Protein AF-A0AA42I1J7-F1 (afdb_monomer_lite)

Structure (mmCIF, N/CA/C/O backbone):
data_AF-A0AA42I1J7-F1
#
_entry.id   AF-A0AA42I1J7-F1
#
loop_
_atom_site.group_PDB
_atom_site.id
_atom_site.type_symbol
_atom_site.label_atom_id
_atom_site.label_alt_id
_atom_site.label_comp_id
_atom_site.label_asym_id
_atom_site.label_entity_id
_atom_site.label_seq_id
_atom_site.pdbx_PDB_ins_code
_atom_site.Cartn_x
_atom_site.Cartn_y
_atom_site.Cartn_z
_atom_site.occupancy
_atom_site.B_iso_or_equiv
_atom_site.auth_seq_id
_atom_site.auth_comp_id
_atom_site.auth_asym_id
_atom_site.auth_atom_id
_atom_site.pdbx_PDB_model_num
ATOM 1 N N . MET A 1 1 ? -11.790 -13.414 -35.675 1.00 39.69 1 MET A N 1
ATOM 2 C CA . MET A 1 1 ? -11.204 -12.822 -34.451 1.00 39.69 1 MET A CA 1
ATOM 3 C C . MET A 1 1 ? -11.035 -13.927 -33.415 1.00 39.69 1 MET A C 1
ATOM 5 O O . MET A 1 1 ? -12.018 -14.375 -32.840 1.00 39.69 1 MET A O 1
ATOM 9 N N . SER A 1 2 ? -9.816 -14.452 -33.271 1.00 34.22 2 SER A N 1
ATOM 10 C CA . SER A 1 2 ? -9.521 -15.640 -32.457 1.00 34.22 2 SER A CA 1
ATOM 11 C C . SER A 1 2 ? -9.534 -15.329 -30.962 1.00 34.22 2 SER A C 1
ATOM 13 O O . SER A 1 2 ? -8.638 -14.663 -30.449 1.00 34.22 2 SER A O 1
ATOM 15 N N . ARG A 1 3 ? -10.526 -15.864 -30.245 1.00 39.84 3 ARG A N 1
ATOM 16 C CA . ARG A 1 3 ? -10.502 -15.994 -28.785 1.00 39.84 3 ARG A CA 1
ATOM 17 C C . ARG A 1 3 ? -9.490 -17.095 -28.451 1.00 39.84 3 ARG A C 1
ATOM 19 O O . ARG A 1 3 ? -9.772 -18.264 -28.698 1.00 39.84 3 ARG A O 1
ATOM 26 N N . ARG A 1 4 ? -8.306 -16.735 -27.939 1.00 39.56 4 ARG A N 1
ATOM 27 C CA . ARG A 1 4 ? -7.335 -17.710 -27.412 1.00 39.56 4 ARG A CA 1
ATOM 28 C C . ARG A 1 4 ? -7.980 -18.452 -26.238 1.00 39.56 4 ARG A C 1
ATOM 30 O O . ARG A 1 4 ? -8.075 -17.923 -25.136 1.00 39.56 4 ARG A O 1
ATOM 37 N N . GLN A 1 5 ? -8.470 -19.656 -26.510 1.00 46.56 5 GLN A N 1
ATOM 38 C CA . GLN A 1 5 ? -8.721 -20.669 -25.496 1.00 46.56 5 GLN A CA 1
ATOM 39 C C . GLN A 1 5 ? -7.359 -21.094 -24.937 1.00 46.56 5 GLN A C 1
ATOM 41 O O . GLN A 1 5 ? -6.465 -21.428 -25.711 1.00 46.56 5 GLN A O 1
ATOM 46 N N . HIS A 1 6 ? -7.194 -21.079 -23.617 1.00 36.31 6 HIS A N 1
ATOM 47 C CA . HIS A 1 6 ? -6.084 -21.765 -22.960 1.00 36.31 6 HIS A CA 1
ATOM 48 C C . HIS A 1 6 ? -6.633 -22.786 -21.964 1.00 36.31 6 HIS A C 1
ATOM 50 O O . HIS A 1 6 ? -7.717 -22.614 -21.409 1.00 36.31 6 HIS A O 1
ATOM 56 N N . ALA A 1 7 ? -5.896 -23.889 -21.879 1.00 38.44 7 ALA A N 1
ATOM 57 C CA . ALA A 1 7 ? -6.372 -25.239 -21.641 1.00 38.44 7 ALA A CA 1
ATOM 58 C C . ALA A 1 7 ? -6.896 -25.532 -20.225 1.00 38.44 7 ALA A C 1
ATOM 60 O O . ALA A 1 7 ? -6.685 -24.793 -19.269 1.00 38.44 7 ALA A O 1
ATOM 61 N N . HIS A 1 8 ? -7.596 -26.664 -20.173 1.00 37.47 8 HIS A N 1
ATOM 62 C CA . HIS A 1 8 ? -8.383 -27.227 -19.088 1.00 37.47 8 HIS A CA 1
ATOM 63 C C . HIS A 1 8 ? -7.734 -27.254 -17.698 1.00 37.47 8 HIS A C 1
ATOM 65 O O . HIS A 1 8 ? -6.575 -27.617 -17.513 1.00 37.47 8 HIS A O 1
ATOM 71 N N . ASN A 1 9 ? -8.615 -26.995 -16.729 1.00 49.81 9 ASN A N 1
ATOM 72 C CA . ASN A 1 9 ? -8.580 -27.392 -15.328 1.00 49.81 9 ASN A CA 1
ATOM 73 C C . ASN A 1 9 ? -7.892 -28.747 -15.092 1.00 49.81 9 ASN A C 1
ATOM 75 O O . ASN A 1 9 ? -8.428 -29.797 -15.453 1.00 49.81 9 ASN A O 1
ATOM 79 N N . GLY A 1 10 ? -6.769 -28.720 -14.376 1.00 37.28 10 GLY A N 1
ATOM 80 C CA . GLY A 1 10 ? -6.327 -29.870 -13.600 1.00 37.28 10 GLY A CA 1
ATOM 81 C C . GLY A 1 10 ? -7.348 -30.138 -12.496 1.00 37.28 10 GLY A C 1
ATOM 82 O O . GLY A 1 10 ? -7.533 -29.318 -11.597 1.00 37.28 10 GLY A O 1
ATOM 83 N N . MET A 1 11 ? -8.052 -31.262 -12.609 1.00 44.91 11 MET A N 1
ATOM 84 C CA . MET A 1 11 ? -8.879 -31.824 -11.548 1.00 44.91 11 MET A CA 1
ATOM 85 C C . MET A 1 11 ? -8.019 -32.109 -10.311 1.00 44.91 11 MET A C 1
ATOM 87 O O . MET A 1 11 ? -6.991 -32.771 -10.418 1.00 44.91 11 MET A O 1
ATOM 91 N N . ALA A 1 12 ? -8.482 -31.688 -9.135 1.00 42.62 12 ALA A N 1
ATOM 92 C CA . ALA A 1 12 ? -8.086 -32.286 -7.866 1.00 42.62 12 ALA A CA 1
ATOM 93 C C . ALA A 1 12 ? -9.360 -32.647 -7.093 1.00 42.62 12 ALA A C 1
ATOM 95 O O . ALA A 1 12 ? -10.242 -31.813 -6.888 1.00 42.62 12 ALA A O 1
ATOM 96 N N . ALA A 1 13 ? -9.461 -33.931 -6.761 1.00 45.47 13 ALA A N 1
ATOM 97 C CA . ALA A 1 13 ? -10.550 -34.570 -6.042 1.00 45.47 13 ALA A CA 1
ATOM 98 C C . ALA A 1 13 ? -10.790 -33.959 -4.646 1.00 45.47 13 ALA A C 1
ATOM 100 O O . ALA A 1 13 ? -9.892 -33.366 -4.055 1.00 45.47 13 ALA A O 1
ATOM 101 N N . GLY A 1 14 ? -12.022 -34.130 -4.147 1.00 52.84 14 GLY A N 1
ATOM 102 C CA . GLY A 1 14 ? -12.562 -33.707 -2.846 1.00 52.84 14 GLY A CA 1
ATOM 103 C C . GLY A 1 14 ? -11.571 -33.204 -1.787 1.00 52.84 14 GLY A C 1
ATOM 104 O O . GLY A 1 14 ? -10.977 -33.984 -1.053 1.00 52.84 14 GLY A O 1
ATOM 105 N N . GLY A 1 15 ? -11.479 -31.883 -1.656 1.00 43.34 15 GLY A N 1
ATOM 106 C CA . GLY A 1 15 ? -10.736 -31.173 -0.616 1.00 43.34 15 GLY A CA 1
ATOM 107 C C . GLY A 1 15 ? -10.852 -29.666 -0.840 1.00 43.34 15 GLY A C 1
ATOM 108 O O . GLY A 1 15 ? -11.129 -29.236 -1.962 1.00 43.34 15 GLY A O 1
ATOM 109 N N . ARG A 1 16 ? -10.695 -28.841 0.210 1.00 44.94 16 ARG A N 1
ATOM 110 C CA . ARG A 1 16 ? -10.667 -27.373 0.046 1.00 44.94 16 ARG A CA 1
ATOM 111 C C . ARG A 1 16 ? -9.627 -27.041 -1.033 1.00 44.94 16 ARG A C 1
ATOM 113 O O . ARG A 1 16 ? -8.499 -27.514 -0.906 1.00 44.94 16 ARG A O 1
ATOM 120 N N . PRO A 1 17 ? -9.981 -26.277 -2.080 1.00 48.84 17 PRO A N 1
ATOM 121 C CA . PRO A 1 17 ? -9.073 -26.027 -3.187 1.00 48.84 17 PRO A CA 1
ATOM 122 C C . PRO A 1 17 ? -7.774 -25.437 -2.647 1.00 48.84 17 PRO A C 1
ATOM 124 O O . PRO A 1 17 ? -7.794 -24.399 -1.979 1.00 48.84 17 PRO A O 1
ATOM 127 N N . ILE A 1 18 ? -6.652 -26.100 -2.933 1.00 55.75 18 ILE A N 1
ATOM 128 C CA . ILE A 1 18 ? -5.330 -25.531 -2.697 1.00 55.75 18 ILE A CA 1
ATOM 129 C C . ILE A 1 18 ? -5.223 -24.353 -3.662 1.00 55.75 18 ILE A C 1
ATOM 131 O O . ILE A 1 18 ? -4.968 -24.513 -4.856 1.00 55.75 18 ILE A O 1
ATOM 135 N N . ARG A 1 19 ? -5.497 -23.149 -3.153 1.00 46.19 19 ARG A N 1
ATOM 136 C CA . ARG A 1 19 ? -5.191 -21.908 -3.855 1.00 46.19 19 ARG A CA 1
ATOM 137 C C . ARG A 1 19 ? -3.679 -21.769 -3.859 1.00 46.19 19 ARG A C 1
ATOM 139 O O . ARG A 1 19 ? -3.120 -21.159 -2.959 1.00 46.19 19 ARG A O 1
ATOM 146 N N . ILE A 1 20 ? -3.033 -22.341 -4.869 1.00 45.16 20 ILE A N 1
ATOM 147 C CA . ILE A 1 20 ? -1.686 -21.931 -5.252 1.00 45.16 20 ILE A CA 1
ATOM 148 C C . ILE A 1 20 ? -1.833 -20.461 -5.663 1.00 45.16 20 ILE A C 1
ATOM 150 O O . ILE A 1 20 ? -2.567 -20.190 -6.625 1.00 45.16 20 ILE A O 1
ATOM 154 N N . PRO A 1 21 ? -1.250 -19.493 -4.934 1.00 45.69 21 PRO A N 1
ATOM 155 C CA . PRO A 1 21 ? -1.262 -18.119 -5.393 1.00 45.69 21 PRO A CA 1
ATOM 156 C C . PRO A 1 21 ? -0.581 -18.119 -6.763 1.00 45.69 21 PRO A C 1
ATOM 158 O O . PRO A 1 21 ? 0.576 -18.519 -6.881 1.00 45.69 21 PRO A O 1
ATOM 161 N N . ARG A 1 22 ? -1.296 -17.708 -7.822 1.00 49.38 22 ARG A N 1
ATOM 162 C CA . ARG A 1 22 ? -0.611 -17.184 -9.019 1.00 49.38 22 ARG A CA 1
ATOM 163 C C . ARG A 1 22 ? 0.377 -16.163 -8.484 1.00 49.38 22 ARG A C 1
ATOM 165 O O . ARG A 1 22 ? -0.065 -15.423 -7.625 1.00 49.38 22 ARG A O 1
ATOM 172 N N . SER A 1 23 ? 1.636 -16.137 -8.907 1.00 50.12 23 SER A N 1
ATOM 173 C CA . SER A 1 23 ? 2.620 -15.145 -8.444 1.00 50.12 23 SER A CA 1
ATOM 174 C C . SER A 1 23 ? 1.976 -13.753 -8.385 1.00 50.12 23 SER A C 1
ATOM 176 O O . SER A 1 23 ? 1.770 -13.119 -9.423 1.00 50.12 23 SER A O 1
ATOM 178 N N . VAL A 1 24 ? 1.535 -13.326 -7.197 1.00 57.53 24 VAL A N 1
ATOM 179 C CA . VAL A 1 24 ? 0.888 -12.028 -7.005 1.00 57.53 24 VAL A CA 1
ATOM 180 C C . VAL A 1 24 ? 1.950 -11.116 -6.424 1.00 57.53 24 VAL A C 1
ATOM 182 O O . VAL A 1 24 ? 1.779 -10.547 -5.354 1.00 57.53 24 VAL A O 1
ATOM 185 N N . ASP A 1 25 ? 3.057 -10.984 -7.148 1.00 73.62 25 ASP A N 1
ATOM 186 C CA . ASP A 1 25 ? 4.170 -10.103 -6.795 1.00 73.62 25 ASP A CA 1
ATOM 187 C C . ASP A 1 25 ? 3.786 -8.671 -7.191 1.00 73.62 25 ASP A C 1
ATOM 189 O O . ASP A 1 25 ? 4.387 -8.038 -8.054 1.00 73.62 25 ASP A O 1
ATOM 193 N 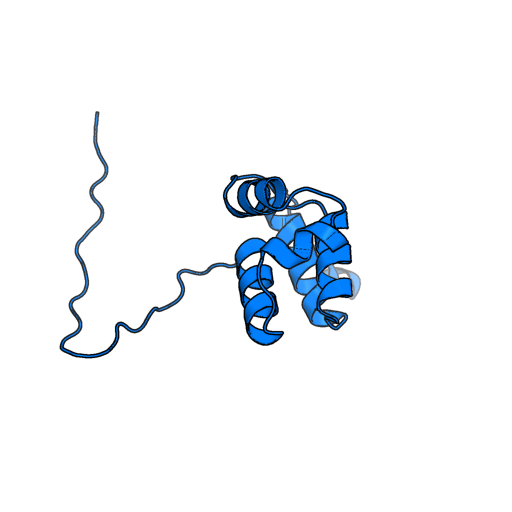N . SER A 1 26 ? 2.673 -8.203 -6.628 1.00 86.38 26 SER A N 1
ATOM 194 C CA . SER A 1 26 ? 2.134 -6.863 -6.823 1.00 86.38 26 SER A CA 1
ATOM 195 C C . SER A 1 26 ? 2.046 -6.184 -5.470 1.00 86.38 26 SER A C 1
ATOM 197 O O . SER A 1 26 ? 1.685 -6.820 -4.472 1.00 86.38 26 SER A O 1
ATOM 199 N N . VAL A 1 27 ? 2.269 -4.875 -5.443 1.00 91.69 27 VAL A N 1
ATOM 200 C CA . VAL A 1 27 ? 2.127 -4.054 -4.234 1.00 91.69 27 VAL A CA 1
ATOM 201 C C . VAL A 1 27 ? 0.756 -4.280 -3.603 1.00 91.69 27 VAL A C 1
ATOM 203 O O . VAL A 1 27 ? 0.625 -4.401 -2.391 1.00 91.69 27 VAL A O 1
ATOM 206 N N . ARG A 1 28 ? -0.289 -4.417 -4.426 1.00 92.56 28 ARG A N 1
ATOM 207 C CA . ARG A 1 28 ? -1.666 -4.655 -3.965 1.00 92.56 28 ARG A CA 1
ATOM 208 C C . ARG A 1 28 ? -1.826 -5.963 -3.216 1.00 92.56 28 ARG A C 1
ATOM 210 O O . ARG A 1 28 ? -2.593 -6.014 -2.260 1.00 92.56 28 ARG A O 1
ATOM 217 N N . ALA A 1 29 ? -1.194 -7.031 -3.682 1.00 90.06 29 ALA A N 1
ATOM 218 C CA . ALA A 1 29 ? -1.296 -8.317 -3.015 1.00 90.06 29 ALA A CA 1
ATOM 219 C C . ALA A 1 29 ? -0.514 -8.344 -1.711 1.00 90.06 29 ALA A C 1
ATOM 221 O O . ALA A 1 29 ? -1.061 -8.823 -0.721 1.00 90.06 29 ALA A O 1
ATOM 222 N N . HIS A 1 30 ? 0.683 -7.756 -1.685 1.00 92.00 30 HIS A N 1
ATOM 223 C CA . HIS A 1 30 ? 1.454 -7.625 -0.450 1.00 92.00 30 HIS A CA 1
ATOM 224 C C . HIS A 1 30 ? 0.711 -6.748 0.563 1.00 92.00 30 HIS A C 1
ATOM 226 O O . HIS A 1 30 ? 0.490 -7.174 1.691 1.00 92.00 30 HIS A O 1
ATOM 232 N N . LEU A 1 31 ? 0.174 -5.596 0.147 1.00 93.56 31 LEU A N 1
ATOM 233 C CA . LEU A 1 31 ? -0.663 -4.769 1.020 1.00 93.56 31 LEU A CA 1
ATOM 234 C C . LEU A 1 31 ? -1.901 -5.521 1.526 1.00 93.56 31 LEU A C 1
ATOM 236 O O . LEU A 1 31 ? -2.230 -5.419 2.702 1.00 93.56 31 LEU A O 1
ATOM 240 N N . LYS A 1 32 ? -2.589 -6.301 0.678 1.00 93.19 32 LYS A N 1
ATOM 241 C CA . LYS A 1 32 ? -3.726 -7.131 1.120 1.00 93.19 32 LYS A CA 1
ATOM 242 C C . LYS A 1 32 ? -3.305 -8.190 2.136 1.00 93.19 32 LYS A C 1
ATOM 244 O O . LYS A 1 32 ? -4.073 -8.437 3.060 1.00 93.19 32 LYS A O 1
ATOM 249 N N . ARG A 1 33 ? -2.132 -8.806 1.965 1.00 92.56 33 ARG A N 1
ATOM 250 C CA . ARG A 1 33 ? -1.574 -9.775 2.915 1.00 92.56 33 ARG A CA 1
ATOM 251 C C . ARG A 1 33 ? -1.333 -9.109 4.271 1.00 92.56 33 ARG A C 1
ATOM 253 O O . ARG A 1 33 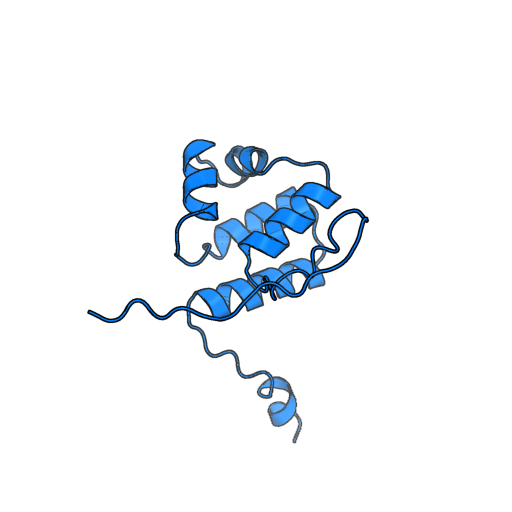? -1.948 -9.533 5.242 1.00 92.56 33 ARG A O 1
ATOM 260 N N . HIS A 1 34 ? -0.572 -8.017 4.303 1.00 92.88 34 HIS A N 1
ATOM 261 C CA . HIS A 1 34 ? -0.264 -7.303 5.546 1.00 92.88 34 HIS A CA 1
ATOM 262 C C . HIS A 1 34 ? -1.514 -6.744 6.238 1.00 92.88 34 HIS A C 1
ATOM 264 O O . HIS A 1 34 ? -1.641 -6.824 7.452 1.00 92.88 34 HIS A O 1
ATOM 270 N N . LEU A 1 35 ? -2.493 -6.239 5.476 1.00 93.56 35 LEU A N 1
ATOM 271 C CA . LEU A 1 35 ? -3.785 -5.831 6.038 1.00 93.56 35 LEU A CA 1
ATOM 272 C C . LEU A 1 35 ? -4.474 -6.989 6.774 1.00 93.56 35 LEU A C 1
ATOM 274 O O . LEU A 1 35 ? -4.997 -6.786 7.863 1.00 93.56 35 LEU A O 1
ATOM 278 N N . VAL A 1 36 ? -4.480 -8.192 6.192 1.00 93.06 36 VAL A N 1
ATOM 279 C CA . VAL A 1 36 ? -5.090 -9.375 6.817 1.00 93.06 36 VAL A CA 1
ATOM 280 C C . VAL A 1 36 ? -4.314 -9.813 8.059 1.00 93.06 36 VAL A C 1
ATOM 282 O O . VAL A 1 36 ? -4.946 -10.144 9.059 1.00 93.06 36 VAL A O 1
ATOM 285 N N . GLU A 1 37 ? -2.982 -9.797 8.007 1.00 90.81 37 GLU A N 1
ATOM 286 C CA . GLU A 1 37 ? -2.101 -10.147 9.133 1.00 90.81 37 GLU A CA 1
ATOM 287 C C . GLU A 1 37 ? -2.312 -9.210 10.331 1.00 90.81 37 GLU A C 1
ATOM 289 O O . GLU A 1 37 ? -2.468 -9.677 11.456 1.00 90.81 37 GLU A O 1
ATOM 294 N N . GLU A 1 38 ? -2.464 -7.911 10.072 1.00 90.38 38 GLU A N 1
ATOM 295 C CA . GLU A 1 38 ? -2.727 -6.881 11.085 1.00 90.38 38 GLU A CA 1
ATOM 296 C C . GLU A 1 38 ? -4.214 -6.758 11.477 1.00 90.38 38 GLU A C 1
ATOM 298 O O . GLU A 1 38 ? -4.606 -5.855 12.220 1.00 90.38 38 GLU A O 1
ATOM 303 N N . GLY A 1 39 ? -5.090 -7.621 10.946 1.00 91.94 39 GLY A N 1
ATOM 304 C CA . GLY A 1 39 ? -6.531 -7.582 11.220 1.00 91.94 39 GLY A CA 1
ATOM 305 C C . GLY A 1 39 ? -7.242 -6.319 10.711 1.00 91.94 39 GLY A C 1
ATOM 306 O O . GLY A 1 39 ? -8.345 -6.000 11.162 1.00 91.94 39 GLY A O 1
ATOM 307 N N . LYS A 1 40 ? -6.633 -5.596 9.766 1.00 93.62 40 LYS A N 1
ATOM 308 C CA . LYS A 1 40 ? -7.158 -4.368 9.164 1.00 93.62 40 LYS A CA 1
ATOM 309 C C . LYS A 1 40 ? -7.898 -4.649 7.864 1.00 93.62 40 LYS A C 1
ATOM 311 O O . LYS A 1 40 ? -7.649 -5.601 7.124 1.00 93.62 40 LYS A O 1
ATOM 316 N N . ARG A 1 41 ? -8.842 -3.775 7.542 1.00 94.25 41 ARG A N 1
ATOM 317 C CA . ARG A 1 41 ? -9.585 -3.793 6.283 1.00 94.25 41 ARG A CA 1
ATOM 318 C C . ARG A 1 41 ? -8.947 -2.805 5.323 1.00 94.25 41 ARG A C 1
ATOM 320 O O . ARG A 1 41 ? -8.441 -1.763 5.710 1.00 94.25 41 ARG A O 1
ATOM 327 N N . MET A 1 42 ? -9.063 -3.084 4.028 1.00 93.88 42 MET A N 1
ATOM 328 C CA . MET A 1 42 ? -8.534 -2.207 2.979 1.00 93.88 42 MET A CA 1
ATOM 329 C C . MET A 1 42 ? -9.000 -0.751 3.135 1.00 93.88 42 MET A C 1
ATOM 331 O O . MET A 1 42 ? -8.211 0.171 3.010 1.00 93.88 42 MET A O 1
ATOM 335 N N . GLN A 1 43 ? -10.271 -0.551 3.479 1.00 95.00 43 GLN A N 1
ATOM 336 C CA . GLN A 1 43 ? -10.873 0.764 3.708 1.00 95.00 43 GLN A CA 1
ATOM 337 C C . GLN A 1 43 ? -10.268 1.561 4.875 1.00 95.00 43 GLN A C 1
ATOM 339 O O . GLN A 1 43 ? -10.506 2.761 4.939 1.00 95.00 43 GLN A O 1
ATOM 344 N N . ASP A 1 44 ? -9.509 0.926 5.768 1.00 94.75 44 ASP A N 1
ATOM 345 C CA . ASP A 1 44 ? -8.847 1.597 6.891 1.00 94.75 44 ASP A CA 1
ATOM 346 C C . ASP A 1 44 ? -7.615 2.388 6.407 1.00 94.75 44 ASP A C 1
ATOM 348 O O . ASP A 1 44 ? -7.151 3.306 7.075 1.00 94.75 44 ASP A O 1
ATOM 352 N N . LEU A 1 45 ? -7.135 2.112 5.185 1.00 95.81 45 LEU A N 1
ATOM 353 C CA . LEU A 1 45 ? -6.136 2.936 4.497 1.00 95.81 45 LEU A CA 1
ATOM 354 C C . LEU A 1 45 ? -6.679 4.307 4.076 1.00 95.81 45 LEU A C 1
ATOM 356 O O . LEU A 1 45 ? -5.889 5.195 3.770 1.00 95.81 45 LEU A O 1
ATOM 360 N N . ALA A 1 46 ? -8.003 4.495 4.045 1.00 96.81 46 ALA A N 1
ATOM 361 C CA . ALA A 1 46 ? -8.627 5.748 3.624 1.00 96.81 46 ALA A CA 1
ATOM 362 C C . ALA A 1 46 ? -8.144 6.933 4.472 1.00 96.81 46 ALA A C 1
ATOM 364 O O . ALA A 1 46 ? -7.754 7.962 3.918 1.00 96.81 46 ALA A O 1
ATOM 365 N N . ASP A 1 47 ? -8.095 6.745 5.793 1.00 94.44 47 ASP A N 1
ATOM 366 C CA . ASP A 1 47 ? -7.668 7.774 6.741 1.00 94.44 47 ASP A CA 1
ATOM 367 C C . ASP A 1 47 ? -6.172 8.073 6.586 1.00 94.44 47 ASP A C 1
ATOM 369 O O . ASP A 1 47 ? -5.775 9.234 6.509 1.00 94.44 47 ASP A O 1
ATOM 373 N N . ALA A 1 48 ? -5.343 7.031 6.446 1.00 94.94 48 ALA A N 1
ATOM 374 C CA . ALA A 1 48 ? -3.903 7.181 6.235 1.00 94.94 48 ALA A CA 1
ATOM 375 C C . ALA A 1 48 ? -3.575 7.891 4.912 1.00 94.94 48 ALA A C 1
ATOM 377 O O . ALA A 1 48 ? -2.648 8.692 4.856 1.00 94.94 48 ALA A O 1
ATOM 378 N N . TRP A 1 49 ? -4.336 7.618 3.851 1.00 95.62 49 TRP A N 1
ATOM 379 C CA . TRP A 1 49 ? -4.162 8.239 2.536 1.00 95.62 49 TRP A CA 1
ATOM 380 C C . TRP A 1 49 ? -4.890 9.581 2.387 1.00 95.62 49 TRP A C 1
ATOM 382 O O . TRP A 1 49 ? -4.756 10.224 1.347 1.00 95.62 49 TRP A O 1
ATOM 392 N N . GLY A 1 50 ? -5.672 10.007 3.384 1.00 94.81 50 GLY A N 1
ATOM 393 C CA . GLY A 1 50 ? -6.461 11.238 3.317 1.00 94.81 50 GLY A CA 1
ATOM 394 C C . GLY A 1 50 ? -7.490 11.233 2.180 1.00 94.81 50 GLY A C 1
ATOM 395 O O . GLY A 1 50 ? -7.724 12.264 1.549 1.00 94.81 50 GLY A O 1
ATOM 396 N N . CYS A 1 51 ? -8.076 10.073 1.864 1.00 94.94 51 CYS A N 1
ATOM 397 C CA . CYS A 1 51 ? -8.998 9.910 0.739 1.00 94.94 51 CYS A CA 1
ATOM 398 C C . CYS A 1 51 ? -10.264 9.133 1.126 1.00 94.94 51 CYS A C 1
ATOM 400 O O . CYS A 1 51 ? -10.372 8.581 2.215 1.00 94.94 51 CYS A O 1
ATOM 402 N N . SER A 1 52 ? -11.263 9.088 0.239 1.00 96.56 52 SER A N 1
ATOM 403 C CA . SER A 1 52 ? -12.486 8.324 0.507 1.00 96.56 52 SER A CA 1
ATOM 404 C C . SER A 1 52 ? -12.235 6.813 0.426 1.00 96.56 52 SER A C 1
ATOM 406 O O . SER A 1 52 ? -11.402 6.341 -0.348 1.00 96.56 52 SER A O 1
ATOM 408 N N . LYS A 1 53 ? -13.040 6.020 1.145 1.00 95.69 53 LYS A N 1
ATOM 409 C CA . LYS A 1 53 ? -13.012 4.548 1.043 1.00 95.69 53 LYS A CA 1
ATOM 410 C C . LYS A 1 53 ? -13.176 4.073 -0.404 1.00 95.69 53 LYS A C 1
ATOM 412 O O . LYS A 1 53 ? -12.522 3.120 -0.807 1.00 95.69 53 LYS A O 1
ATOM 417 N N . HIS A 1 54 ? -14.006 4.755 -1.194 1.00 94.88 54 HIS A N 1
ATOM 418 C CA . HIS A 1 54 ? -14.193 4.449 -2.613 1.00 94.88 54 HIS A CA 1
ATOM 419 C C . HIS A 1 54 ? -12.891 4.607 -3.414 1.00 94.88 54 HIS A C 1
ATOM 421 O O . HIS A 1 54 ? -12.531 3.706 -4.166 1.00 94.88 54 HIS A O 1
ATOM 427 N N . ASN A 1 55 ? -12.131 5.682 -3.177 1.00 93.44 55 ASN A N 1
ATOM 428 C CA . ASN A 1 55 ? -10.839 5.900 -3.833 1.00 93.44 55 ASN A CA 1
ATOM 429 C C . ASN A 1 55 ? -9.830 4.791 -3.507 1.00 93.44 55 ASN A C 1
ATOM 431 O O . ASN A 1 55 ? -9.026 4.421 -4.363 1.00 93.44 55 ASN A O 1
ATOM 435 N N . VAL A 1 56 ? -9.890 4.235 -2.292 1.00 94.75 56 VAL A N 1
ATOM 436 C CA . VAL A 1 56 ? -9.078 3.073 -1.921 1.00 94.75 56 VAL A CA 1
ATOM 437 C C . VAL A 1 56 ? -9.438 1.867 -2.791 1.00 94.75 56 VAL A C 1
ATOM 439 O O . VAL A 1 56 ? -8.548 1.269 -3.390 1.00 94.75 56 VAL A O 1
ATOM 442 N N . TYR A 1 57 ? -10.726 1.524 -2.916 1.00 93.75 57 TYR A N 1
ATOM 443 C CA . TYR A 1 57 ? -11.158 0.441 -3.812 1.00 93.75 57 TYR A CA 1
ATOM 444 C C . TYR A 1 57 ? -10.666 0.685 -5.242 1.00 93.75 57 TYR A C 1
ATOM 446 O O . TYR A 1 57 ? -10.026 -0.187 -5.826 1.00 93.75 57 TYR A O 1
ATOM 454 N N . ASP A 1 58 ? -10.863 1.889 -5.769 1.00 92.50 58 ASP A N 1
ATOM 455 C CA . ASP A 1 58 ? -10.393 2.251 -7.103 1.00 92.50 58 ASP A CA 1
ATOM 456 C C . ASP A 1 58 ? -8.884 2.043 -7.274 1.00 92.50 58 ASP A C 1
ATOM 458 O O . ASP A 1 58 ? -8.446 1.477 -8.272 1.00 92.50 58 ASP A O 1
ATOM 462 N N . LEU A 1 59 ? -8.066 2.439 -6.298 1.00 90.81 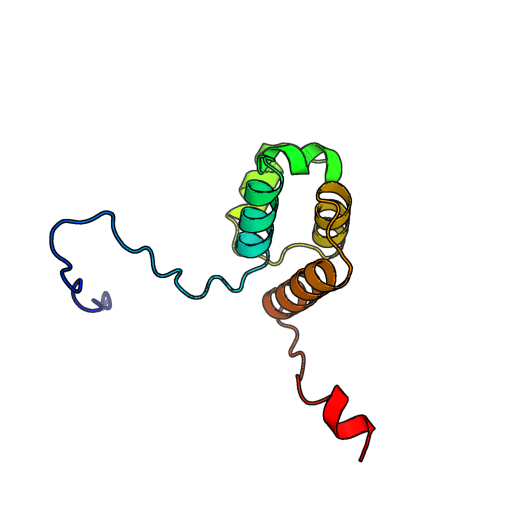59 LEU A N 1
ATOM 463 C CA . LEU A 1 59 ? -6.616 2.223 -6.335 1.00 90.81 59 LEU A CA 1
ATOM 464 C C . LEU A 1 59 ? -6.238 0.736 -6.372 1.00 90.81 59 LEU A C 1
ATOM 466 O O . LEU A 1 59 ? -5.320 0.352 -7.102 1.00 90.81 59 LEU A O 1
ATOM 470 N N . PHE A 1 60 ? -6.952 -0.107 -5.629 1.00 91.31 60 PHE A N 1
ATOM 471 C CA . PHE A 1 60 ? -6.680 -1.543 -5.555 1.00 91.31 60 PHE A CA 1
ATOM 472 C C . PHE A 1 60 ? -7.179 -2.349 -6.759 1.00 91.31 60 PHE A C 1
ATOM 474 O O . PHE A 1 60 ? -6.714 -3.473 -6.944 1.00 91.31 60 PHE A O 1
ATOM 481 N N . TYR A 1 61 ? -8.099 -1.814 -7.561 1.00 88.69 61 TYR A N 1
ATOM 482 C CA . TYR A 1 61 ? -8.665 -2.523 -8.717 1.00 88.69 61 TYR A CA 1
ATOM 483 C C . TYR A 1 61 ? -8.334 -1.887 -10.070 1.00 88.69 61 TYR A C 1
ATOM 485 O O . TYR A 1 61 ? -8.551 -2.520 -11.101 1.00 88.69 61 TYR A O 1
ATOM 493 N N . ARG A 1 62 ? -7.782 -0.669 -10.095 1.00 86.94 62 ARG A N 1
ATOM 494 C CA . ARG A 1 62 ? -7.248 -0.063 -11.319 1.00 86.94 62 ARG A CA 1
ATOM 495 C C . ARG A 1 62 ? -5.856 -0.593 -11.637 1.00 86.94 62 ARG A C 1
ATOM 497 O O . ARG A 1 62 ? -5.016 -0.741 -10.749 1.00 86.94 62 ARG A O 1
ATOM 504 N N . ASP A 1 63 ? -5.619 -0.775 -12.928 1.00 83.00 63 ASP A N 1
ATOM 505 C CA . ASP A 1 63 ? -4.330 -1.156 -13.496 1.00 83.00 63 ASP A CA 1
ATOM 506 C C . ASP A 1 63 ? -3.425 0.078 -13.640 1.00 83.00 63 ASP A C 1
ATOM 508 O O . ASP A 1 63 ? -3.277 0.665 -14.710 1.00 83.00 63 ASP A O 1
ATOM 512 N N . ARG A 1 64 ? -2.928 0.573 -12.503 1.00 86.12 64 ARG A N 1
ATOM 513 C CA . ARG A 1 64 ? -1.952 1.669 -12.436 1.00 86.12 64 ARG A CA 1
ATOM 514 C C . ARG A 1 64 ? -1.013 1.460 -11.254 1.00 86.12 64 ARG A C 1
ATOM 516 O O . ARG A 1 64 ? -1.464 0.917 -10.258 1.00 86.12 64 ARG A O 1
ATOM 523 N N . PRO A 1 65 ? 0.230 1.934 -11.265 1.00 90.00 65 PRO A N 1
ATOM 524 C CA . PRO A 1 65 ? 1.111 1.791 -10.106 1.00 90.00 65 PRO A CA 1
ATOM 525 C C . PRO A 1 65 ? 0.542 2.482 -8.856 1.00 90.00 65 PRO A C 1
ATOM 527 O O . PRO A 1 65 ? -0.131 3.517 -8.953 1.00 90.00 65 PRO A O 1
ATOM 530 N N . ILE A 1 66 ? 0.803 1.923 -7.671 1.00 92.81 66 ILE A N 1
ATOM 531 C CA . ILE A 1 66 ? 0.540 2.630 -6.409 1.00 92.81 66 ILE A CA 1
ATOM 532 C C . ILE A 1 66 ? 1.637 3.681 -6.198 1.00 92.81 66 ILE A C 1
ATOM 534 O O . ILE A 1 66 ? 2.818 3.410 -6.385 1.00 92.81 66 ILE A O 1
ATOM 538 N N . SER A 1 67 ? 1.236 4.897 -5.816 1.00 92.62 67 SER A N 1
ATOM 539 C CA . SER A 1 67 ? 2.176 5.986 -5.523 1.00 92.62 67 SER A CA 1
ATOM 540 C C . SER A 1 67 ? 3.111 5.615 -4.362 1.00 92.62 67 SER A C 1
ATOM 542 O O . SER A 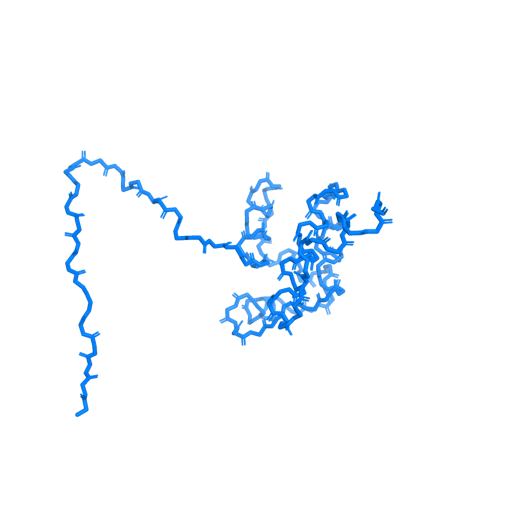1 67 ? 2.612 5.105 -3.354 1.00 92.62 67 SER A O 1
ATOM 544 N N . PRO A 1 68 ? 4.413 5.954 -4.427 1.00 94.25 68 PRO A N 1
ATOM 545 C CA . PRO A 1 68 ? 5.349 5.750 -3.321 1.00 94.25 68 PRO A CA 1
ATOM 546 C C . PRO A 1 68 ? 4.835 6.306 -1.988 1.00 94.25 68 PRO A C 1
ATOM 548 O O . PRO A 1 68 ? 4.896 5.630 -0.972 1.00 94.25 68 PRO A O 1
ATOM 551 N N . ASN A 1 69 ? 4.206 7.486 -1.994 1.00 95.94 69 ASN A N 1
ATOM 552 C CA . ASN A 1 69 ? 3.654 8.078 -0.773 1.00 95.94 69 ASN A CA 1
ATOM 553 C C . ASN A 1 69 ? 2.543 7.215 -0.141 1.00 95.94 69 ASN A C 1
ATOM 555 O O . ASN A 1 69 ? 2.454 7.106 1.077 1.00 95.94 69 ASN A O 1
ATOM 559 N N . HIS A 1 70 ? 1.701 6.566 -0.953 1.00 96.31 70 HIS A N 1
ATOM 560 C CA . HIS A 1 70 ? 0.685 5.647 -0.429 1.00 96.31 70 HIS A CA 1
ATOM 561 C C . HIS A 1 70 ? 1.305 4.382 0.168 1.00 96.31 70 HIS A C 1
ATOM 563 O O . HIS A 1 70 ? 0.745 3.847 1.125 1.00 96.31 70 HIS A O 1
ATOM 569 N N . ILE A 1 71 ? 2.439 3.924 -0.371 1.00 96.06 71 ILE A N 1
ATOM 570 C CA . ILE A 1 71 ? 3.201 2.798 0.180 1.00 96.06 71 ILE A CA 1
ATOM 571 C C . ILE A 1 71 ? 3.743 3.170 1.564 1.00 96.06 71 ILE A C 1
ATOM 573 O O . ILE A 1 71 ? 3.471 2.446 2.516 1.00 96.06 71 ILE A O 1
ATOM 577 N N . GLU A 1 72 ? 4.390 4.330 1.712 1.00 97.12 72 GLU A N 1
ATOM 578 C CA . GLU A 1 72 ? 4.919 4.798 3.006 1.00 97.12 72 GLU A CA 1
ATOM 579 C C . GLU A 1 72 ? 3.826 4.958 4.067 1.00 97.12 72 GLU A C 1
ATOM 581 O O . GLU A 1 72 ? 3.964 4.518 5.208 1.00 97.12 72 GLU A O 1
ATOM 586 N N . LEU A 1 73 ? 2.704 5.575 3.690 1.00 97.44 73 LEU A N 1
ATOM 587 C CA . LEU A 1 73 ? 1.581 5.785 4.602 1.00 97.44 73 LEU A CA 1
ATOM 588 C C . LEU A 1 73 ? 0.928 4.460 5.013 1.00 97.44 73 LEU A C 1
ATOM 590 O O . LEU A 1 73 ? 0.546 4.304 6.173 1.00 97.44 73 LEU A O 1
ATOM 594 N N . ALA A 1 74 ? 0.824 3.501 4.089 1.00 96.50 74 ALA A N 1
ATOM 595 C CA . ALA A 1 74 ? 0.324 2.166 4.395 1.00 96.50 74 ALA A CA 1
ATOM 596 C C . ALA A 1 74 ? 1.285 1.406 5.319 1.00 96.50 74 ALA A C 1
ATOM 598 O O . ALA A 1 74 ? 0.834 0.844 6.314 1.00 96.50 74 ALA A O 1
ATOM 599 N N . ALA A 1 75 ? 2.590 1.445 5.041 1.00 95.75 75 ALA A N 1
ATOM 600 C CA . ALA A 1 75 ? 3.614 0.812 5.867 1.00 95.75 75 ALA A CA 1
ATOM 601 C C . ALA A 1 75 ? 3.611 1.371 7.294 1.00 95.75 75 ALA A C 1
ATOM 603 O O . ALA A 1 75 ? 3.548 0.613 8.259 1.00 95.75 75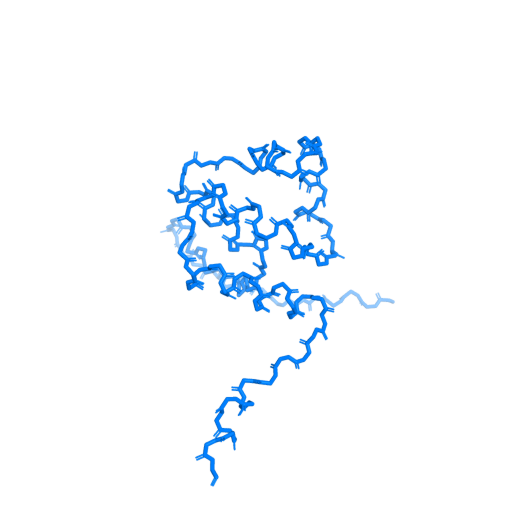 ALA A O 1
ATOM 604 N N . LYS A 1 76 ? 3.546 2.701 7.438 1.00 96.56 76 LYS A N 1
ATOM 605 C CA . LYS A 1 76 ? 3.442 3.362 8.743 1.00 96.56 76 LYS A CA 1
ATOM 606 C C . LYS A 1 76 ? 2.160 2.992 9.488 1.00 96.56 76 LYS A C 1
ATOM 608 O O . LYS A 1 76 ? 2.205 2.772 10.694 1.00 96.56 76 LYS A O 1
ATOM 613 N N . LEU A 1 77 ? 1.019 2.931 8.796 1.00 96.06 77 LEU A N 1
ATOM 614 C CA . LEU A 1 77 ? -0.245 2.506 9.404 1.00 96.06 77 LEU A CA 1
ATOM 615 C C . LEU A 1 77 ? -0.158 1.061 9.905 1.00 96.06 77 LEU A C 1
ATOM 617 O O . LEU A 1 77 ? -0.720 0.746 10.952 1.00 96.06 77 LEU A O 1
ATOM 621 N N . LEU A 1 78 ? 0.473 0.183 9.132 1.00 94.62 78 LEU A N 1
ATOM 622 C CA . LEU A 1 78 ? 0.594 -1.244 9.421 1.00 94.62 78 LEU A CA 1
ATOM 623 C C . LEU A 1 78 ? 1.740 -1.564 10.388 1.00 94.62 78 LEU A C 1
ATOM 625 O O . LEU A 1 78 ? 1.807 -2.682 10.868 1.00 94.62 78 LEU A O 1
ATOM 629 N N . GLY A 1 79 ? 2.602 -0.594 10.704 1.00 93.69 79 GLY A N 1
ATOM 630 C CA . GLY A 1 79 ? 3.756 -0.821 11.572 1.00 93.69 79 GLY A CA 1
ATOM 631 C C . GLY A 1 79 ? 4.786 -1.766 10.953 1.00 93.69 79 GLY A C 1
ATOM 632 O O . GLY A 1 79 ? 5.457 -2.477 11.693 1.00 93.69 79 GLY A O 1
ATOM 633 N N . LEU A 1 80 ? 4.886 -1.787 9.617 1.00 93.25 80 LEU A N 1
ATOM 634 C CA . LEU A 1 80 ? 5.822 -2.660 8.909 1.00 93.25 80 LEU A CA 1
ATOM 635 C C . LEU A 1 80 ? 7.265 -2.295 9.247 1.00 93.25 80 LEU A C 1
ATOM 637 O O . LEU A 1 80 ? 7.597 -1.120 9.440 1.00 93.25 80 LEU A O 1
ATOM 641 N N . ASP A 1 81 ? 8.123 -3.309 9.274 1.00 93.00 81 ASP A N 1
ATOM 642 C CA . ASP A 1 81 ? 9.553 -3.097 9.415 1.00 93.00 81 ASP A CA 1
ATOM 643 C C . ASP A 1 81 ? 10.174 -2.551 8.115 1.00 93.00 81 ASP A C 1
ATOM 645 O O . ASP A 1 81 ? 9.517 -2.355 7.083 1.00 93.00 81 ASP A O 1
ATOM 649 N N . GLU A 1 82 ? 11.467 -2.242 8.170 1.00 89.94 82 GLU A N 1
ATOM 650 C CA . GLU A 1 82 ? 12.184 -1.702 7.019 1.00 89.94 82 GLU A CA 1
ATOM 651 C C . GLU A 1 82 ? 12.277 -2.705 5.859 1.00 89.94 82 GLU A C 1
ATOM 653 O O . GLU A 1 82 ? 12.255 -2.293 4.697 1.00 89.94 82 GLU A O 1
ATOM 658 N N . PHE A 1 83 ? 12.349 -4.005 6.149 1.00 90.50 83 PHE A N 1
ATOM 659 C CA . PHE A 1 83 ? 12.478 -5.042 5.132 1.00 90.50 83 PHE A CA 1
ATOM 660 C C . PHE A 1 83 ? 11.188 -5.169 4.315 1.00 90.50 83 PHE A C 1
ATOM 662 O O . PHE A 1 83 ? 11.224 -5.040 3.090 1.00 90.50 83 PHE A O 1
ATOM 669 N N . ASP A 1 84 ? 10.047 -5.307 4.988 1.00 89.12 84 ASP A N 1
ATOM 670 C CA . ASP A 1 84 ? 8.724 -5.368 4.363 1.00 89.12 84 ASP A CA 1
ATOM 671 C C . ASP A 1 84 ? 8.402 -4.068 3.614 1.00 89.12 84 ASP A C 1
ATOM 673 O O . ASP A 1 84 ? 7.873 -4.072 2.497 1.00 89.12 84 ASP A O 1
ATOM 677 N N . THR A 1 85 ? 8.778 -2.922 4.188 1.00 93.38 85 THR A N 1
ATOM 678 C CA . THR A 1 85 ? 8.595 -1.630 3.517 1.00 93.38 85 THR A CA 1
ATOM 679 C C . THR A 1 85 ? 9.440 -1.544 2.241 1.00 93.38 85 THR A C 1
ATOM 681 O O . THR A 1 85 ? 8.956 -1.081 1.204 1.00 93.38 85 THR A O 1
ATOM 684 N N . ASN A 1 86 ? 10.688 -2.019 2.270 1.00 91.38 86 ASN A N 1
ATOM 685 C CA . ASN A 1 86 ? 11.557 -2.059 1.094 1.00 91.38 86 ASN A CA 1
ATOM 686 C C . ASN A 1 86 ? 11.044 -3.023 0.020 1.00 91.38 86 ASN A C 1
ATOM 688 O O . ASN A 1 86 ? 11.098 -2.685 -1.164 1.00 91.38 86 ASN A O 1
ATOM 692 N N . GLU A 1 87 ? 10.486 -4.170 0.409 1.00 90.75 87 GLU A N 1
ATOM 693 C CA . GLU A 1 87 ? 9.821 -5.088 -0.519 1.00 90.75 87 GLU A CA 1
ATOM 694 C C . GLU A 1 87 ? 8.697 -4.367 -1.281 1.00 90.75 87 GLU A C 1
ATOM 696 O O . GLU A 1 87 ? 8.666 -4.378 -2.517 1.00 90.75 87 GLU A O 1
ATOM 701 N N . LEU A 1 88 ? 7.825 -3.645 -0.570 1.00 92.44 88 LEU A N 1
ATOM 702 C CA . LEU A 1 88 ? 6.745 -2.872 -1.189 1.00 92.44 88 LEU A CA 1
ATOM 703 C C . LEU A 1 88 ? 7.264 -1.771 -2.124 1.00 92.44 88 LEU A C 1
ATOM 705 O O . LEU A 1 88 ? 6.700 -1.574 -3.204 1.00 92.44 88 LEU A O 1
ATOM 709 N N . ARG A 1 89 ? 8.334 -1.062 -1.745 1.00 92.31 89 ARG A N 1
ATOM 710 C CA . ARG A 1 89 ? 8.964 -0.027 -2.586 1.00 92.31 89 ARG A CA 1
ATOM 711 C C . ARG A 1 89 ? 9.504 -0.613 -3.887 1.00 92.31 89 ARG A C 1
ATOM 713 O O . ARG A 1 89 ? 9.233 -0.066 -4.956 1.00 92.31 89 ARG A O 1
ATOM 720 N N . LEU A 1 90 ? 10.228 -1.730 -3.808 1.00 89.06 90 LEU A N 1
ATOM 721 C CA . LEU A 1 90 ? 10.797 -2.410 -4.973 1.00 89.06 90 LEU A CA 1
ATOM 722 C C . LEU A 1 90 ? 9.699 -2.909 -5.913 1.00 89.06 90 LEU A C 1
ATOM 724 O O . LEU A 1 90 ? 9.770 -2.683 -7.122 1.00 89.06 90 LEU A O 1
ATOM 728 N N . LEU A 1 91 ? 8.650 -3.531 -5.369 1.00 88.94 91 LEU A N 1
ATOM 729 C CA . LEU A 1 91 ? 7.488 -3.943 -6.154 1.00 88.94 91 LEU A CA 1
ATOM 730 C C . LEU A 1 91 ? 6.789 -2.739 -6.800 1.00 88.94 91 LEU A C 1
ATOM 732 O O . LEU A 1 91 ? 6.445 -2.795 -7.978 1.00 88.94 91 LEU A O 1
ATOM 736 N N . GLY A 1 92 ? 6.632 -1.630 -6.073 1.00 90.38 92 GLY A N 1
ATOM 737 C CA . GLY A 1 92 ? 6.009 -0.409 -6.591 1.00 90.38 92 GLY A CA 1
ATOM 738 C C . GLY A 1 92 ? 6.803 0.231 -7.722 1.00 90.38 92 GLY A C 1
ATOM 739 O O . GLY A 1 92 ? 6.225 0.632 -8.733 1.00 90.38 92 GLY A O 1
ATOM 740 N N . ALA A 1 93 ? 8.127 0.266 -7.597 1.00 88.50 93 ALA A N 1
ATOM 741 C CA . ALA A 1 93 ? 9.012 0.726 -8.657 1.00 88.50 93 ALA A CA 1
ATOM 742 C C . ALA A 1 93 ? 8.925 -0.186 -9.895 1.00 88.50 93 ALA A C 1
ATOM 744 O O . ALA A 1 93 ? 8.772 0.316 -11.010 1.00 88.50 93 ALA A O 1
ATOM 745 N N . ARG A 1 94 ? 8.914 -1.514 -9.717 1.00 85.06 94 ARG A N 1
ATOM 746 C CA . ARG A 1 94 ? 8.726 -2.471 -10.824 1.00 85.06 94 ARG A CA 1
ATOM 747 C C . ARG A 1 94 ? 7.371 -2.296 -11.516 1.00 85.06 94 ARG A C 1
ATOM 749 O O . ARG A 1 94 ? 7.329 -2.255 -12.742 1.00 85.06 94 ARG A O 1
ATOM 756 N N . GLU A 1 95 ? 6.281 -2.133 -10.760 1.00 86.38 95 GLU A N 1
ATOM 757 C CA . GLU A 1 95 ? 4.945 -1.842 -11.313 1.00 86.38 95 GLU A CA 1
ATOM 758 C C . GLU A 1 95 ? 4.922 -0.529 -12.104 1.00 86.38 95 GLU A C 1
ATOM 760 O O . GLU A 1 95 ? 4.256 -0.437 -13.132 1.00 86.38 95 GLU A O 1
ATOM 765 N N . ALA A 1 96 ? 5.667 0.483 -11.654 1.00 87.50 96 ALA A N 1
ATOM 766 C CA . ALA A 1 96 ? 5.825 1.756 -12.354 1.00 87.50 96 ALA A CA 1
ATOM 767 C C . ALA A 1 96 ? 6.747 1.689 -13.586 1.00 87.50 96 ALA A C 1
ATOM 769 O O . ALA A 1 96 ? 6.952 2.710 -14.241 1.00 87.50 96 ALA A O 1
ATOM 770 N N . GLY A 1 97 ? 7.264 0.505 -13.928 1.00 85.38 97 GLY A N 1
ATOM 771 C CA . GLY A 1 97 ? 8.086 0.271 -15.114 1.00 85.38 97 GLY A CA 1
ATOM 772 C C . GLY A 1 97 ? 9.576 0.538 -14.912 1.00 85.38 97 GLY A C 1
ATOM 773 O O . GLY A 1 97 ? 10.323 0.546 -15.890 1.00 85.38 97 GLY A O 1
ATOM 774 N N . TRP A 1 98 ? 10.029 0.741 -13.672 1.00 85.38 98 TRP A N 1
ATOM 775 C CA . TRP A 1 98 ? 11.453 0.894 -13.392 1.00 85.38 98 TRP A CA 1
ATOM 776 C C . TRP A 1 98 ? 12.168 -0.444 -13.552 1.00 85.38 98 TRP A C 1
ATOM 778 O O . TRP A 1 98 ? 11.796 -1.454 -12.949 1.00 85.38 98 TRP A O 1
ATOM 788 N N . GLN A 1 99 ? 13.227 -0.437 -14.355 1.00 77.12 99 GLN A N 1
ATOM 789 C CA . GLN A 1 99 ? 14.124 -1.574 -14.515 1.00 77.12 99 GLN A CA 1
ATOM 790 C C . GLN A 1 99 ? 15.157 -1.530 -13.392 1.00 77.12 99 GLN A C 1
ATOM 792 O O . GLN A 1 99 ? 16.221 -0.934 -13.530 1.00 77.12 99 GLN A O 1
ATOM 797 N N . ILE A 1 100 ? 14.799 -2.100 -12.242 1.00 69.56 100 ILE A N 1
ATOM 798 C CA . ILE A 1 100 ? 15.729 -2.251 -11.123 1.00 69.56 100 ILE A CA 1
ATOM 799 C C . ILE A 1 100 ? 16.604 -3.460 -11.436 1.00 69.56 100 ILE A C 1
ATOM 801 O O . ILE A 1 100 ? 16.109 -4.587 -11.416 1.00 69.56 100 ILE A O 1
ATOM 805 N N . ASP A 1 101 ? 17.872 -3.220 -11.763 1.00 67.69 101 ASP A N 1
ATOM 806 C CA . ASP A 1 101 ? 18.849 -4.285 -11.972 1.00 67.69 101 ASP A CA 1
ATOM 807 C C . ASP A 1 101 ? 19.240 -4.902 -10.618 1.00 67.69 101 ASP A C 1
ATOM 809 O O . ASP A 1 101 ? 19.842 -4.215 -9.785 1.00 67.69 101 ASP A O 1
ATOM 813 N N . PRO A 1 102 ? 18.925 -6.186 -10.365 1.00 62.66 102 PRO A N 1
ATOM 814 C CA . PRO A 1 102 ? 19.323 -6.859 -9.132 1.00 62.66 102 PRO A CA 1
ATOM 815 C C . PRO A 1 102 ? 20.847 -6.958 -8.970 1.00 62.66 102 PRO A C 1
ATOM 817 O O . PRO A 1 102 ? 21.332 -7.096 -7.848 1.00 62.66 102 PRO A O 1
ATOM 820 N N . ASN A 1 103 ? 21.603 -6.889 -10.070 1.00 66.00 103 ASN A N 1
ATOM 821 C CA . ASN A 1 103 ? 23.056 -7.049 -10.077 1.00 66.00 103 ASN A CA 1
ATOM 822 C C . ASN A 1 103 ? 23.810 -5.748 -9.792 1.00 66.00 103 ASN A C 1
ATOM 824 O O . ASN A 1 103 ? 25.009 -5.795 -9.531 1.00 66.00 103 ASN A O 1
ATOM 828 N N . PHE A 1 104 ? 23.127 -4.600 -9.757 1.00 61.50 104 PHE A N 1
ATOM 829 C CA . PHE A 1 104 ? 23.763 -3.301 -9.520 1.00 61.50 104 PHE A CA 1
ATOM 830 C C . PHE A 1 104 ? 24.556 -3.253 -8.196 1.00 61.50 104 PHE A C 1
ATOM 832 O O . PHE A 1 104 ? 25.614 -2.629 -8.105 1.00 61.50 104 PHE A O 1
ATOM 839 N N . ILE A 1 105 ? 24.087 -3.970 -7.169 1.00 58.19 105 ILE A N 1
ATOM 840 C CA . ILE A 1 105 ? 24.775 -4.068 -5.870 1.00 58.19 105 ILE A CA 1
ATOM 841 C C . ILE A 1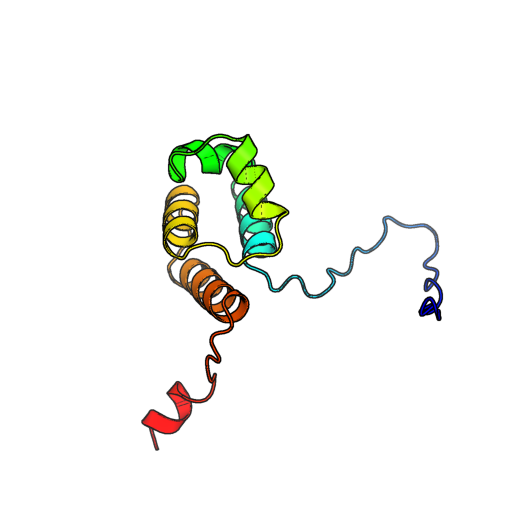 105 ? 25.998 -5.000 -5.946 1.00 58.19 105 ILE A C 1
ATOM 843 O O . ILE A 1 105 ? 26.974 -4.796 -5.229 1.00 58.19 105 ILE A O 1
ATOM 847 N N . LEU A 1 106 ? 25.971 -6.006 -6.824 1.00 62.78 106 LEU A N 1
ATOM 848 C CA . LEU A 1 106 ? 27.039 -7.000 -6.958 1.00 62.78 106 LEU A CA 1
ATOM 849 C C . LEU A 1 106 ? 28.240 -6.458 -7.745 1.00 62.78 106 LEU A C 1
ATOM 851 O O . LEU A 1 106 ? 29.374 -6.814 -7.438 1.00 62.78 106 LEU A O 1
ATOM 855 N N . GLU A 1 107 ? 28.009 -5.575 -8.718 1.00 56.31 107 GLU A N 1
ATOM 856 C CA . GLU A 1 107 ? 29.071 -5.005 -9.562 1.00 56.31 107 GLU A CA 1
ATOM 857 C C . GLU A 1 107 ? 29.867 -3.888 -8.872 1.00 56.31 107 GLU A C 1
ATOM 859 O O . GLU A 1 107 ? 31.026 -3.661 -9.203 1.00 56.31 107 GLU A O 1
ATOM 864 N N . THR A 1 108 ? 29.289 -3.216 -7.872 1.00 54.19 108 THR A N 1
ATOM 865 C CA . THR A 1 108 ? 29.935 -2.082 -7.177 1.00 54.19 108 THR A CA 1
ATOM 866 C C . THR A 1 108 ? 31.094 -2.519 -6.255 1.00 54.19 108 THR A C 1
ATOM 868 O O . THR A 1 108 ? 31.858 -1.685 -5.774 1.00 54.19 108 THR A O 1
ATOM 871 N N . HIS A 1 109 ? 31.257 -3.826 -6.019 1.00 51.16 109 HIS A N 1
ATOM 872 C CA . HIS A 1 109 ? 32.300 -4.397 -5.157 1.00 51.16 109 HIS A CA 1
ATOM 873 C C . HIS A 1 109 ? 33.363 -5.228 -5.905 1.00 51.16 109 HIS A C 1
ATOM 875 O O . HIS A 1 109 ? 34.124 -5.945 -5.249 1.00 51.16 109 HIS A O 1
ATOM 881 N N . ALA A 1 110 ? 33.423 -5.146 -7.238 1.00 47.00 110 ALA A N 1
ATOM 882 C CA . ALA A 1 110 ? 34.473 -5.761 -8.062 1.00 47.00 110 ALA A CA 1
ATOM 883 C C . ALA A 1 110 ? 35.561 -4.743 -8.438 1.00 47.00 110 ALA A C 1
ATOM 885 O O . ALA A 1 110 ? 36.749 -5.141 -8.435 1.00 47.00 110 ALA A O 1
#

pLDDT: mean 78.36, std 20.78, range [34.22, 97.44]

Foldseek 3Di:
DDDDDDDDDDDDPDDDDPCPDPPPLALLVLLVVLCVVLVHDQLVLCVLVVHHSVVSVVQSPDLAADDLSSLVSSCVVSVHDPVSSVSSVVNSCVSNVHPDDPCPVVVVVD

Secondary structure (DSSP, 8-state):
-------------SSS---------SHHHHHHHHHHHTT--GGGHHHHHTS-HHHHHHHHHSSSPPPHHHHHHHHHHHT--HHHHHHHHHHHHHHTT----TTHHHHTT-

Radius of gyration: 17.89 Å; chains: 1; bounding box: 49×46×46 Å

Sequence (110 aa):
MSRRQHAHNGMAAGGRPIRIPRSVDSVRAHLKRHLVEEGKRMQDLADAWGCSKHNVYDLFYRDRPISPNHIELAAKLLGLDEFDTNELRLLGAREAGWQIDPNFILETHA